Protein AF-A0A2W4KPB0-F1 (afdb_monomer)

Solvent-accessible surface area (backbone atoms only — not comparable to full-atom values): 7713 Å² total; per-residue (Å²): 136,90,84,78,89,89,84,86,81,79,84,75,76,63,73,77,70,69,90,70,74,63,51,21,48,73,52,54,71,70,47,52,73,67,58,47,31,55,50,48,46,53,48,45,46,49,66,44,69,59,73,60,97,82,55,51,75,68,52,52,14,45,28,49,4,43,55,54,31,38,64,74,70,64,62,46,49,68,58,49,50,46,39,35,54,52,45,46,66,78,33,66,90,55,34,73,45,31,55,68,60,45,35,51,56,38,48,52,61,74,23,39,70,38,23,32,48,39,20,50,80,69,76,41,80,64,83,76,81,92,116

Nearest PDB structures (foldseek):
  6ded-assembly1_A  TM=3.350E-01  e=7.816E+00  Homo sapiens

Radius of gyration: 20.99 Å; Cα contacts (8 Å, |Δi|>4): 114; chains: 1; bounding box: 83×26×36 Å

Structure (mmCIF, N/CA/C/O backbone):
data_AF-A0A2W4KPB0-F1
#
_entry.id   AF-A0A2W4KPB0-F1
#
loop_
_atom_site.group_PDB
_atom_site.id
_atom_site.type_symbol
_atom_site.label_atom_id
_atom_site.label_alt_id
_atom_site.label_comp_id
_atom_site.label_asym_id
_atom_site.label_entity_id
_atom_site.label_seq_id
_atom_site.pdbx_PDB_ins_code
_atom_site.Cartn_x
_atom_site.Cartn_y
_atom_site.Cartn_z
_atom_site.occupancy
_atom_site.B_iso_or_equiv
_atom_site.auth_seq_id
_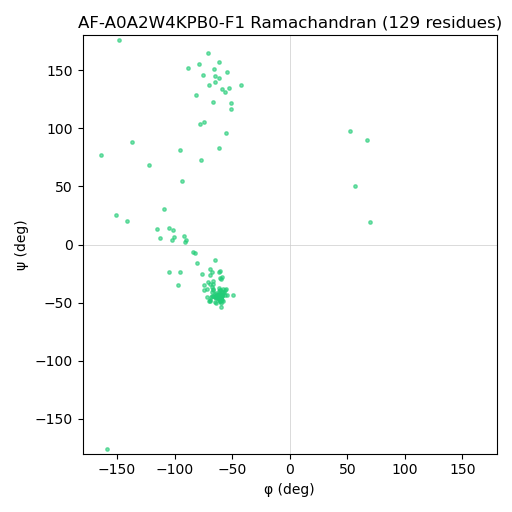atom_site.auth_comp_id
_atom_site.auth_asym_id
_atom_site.auth_atom_id
_atom_site.pdbx_PDB_model_num
ATOM 1 N N . MET A 1 1 ? 66.722 -10.988 -2.592 1.00 42.25 1 MET A N 1
ATOM 2 C CA . MET A 1 1 ? 65.882 -10.094 -3.423 1.00 42.25 1 MET A CA 1
ATOM 3 C C . MET A 1 1 ? 64.588 -10.853 -3.696 1.00 42.25 1 MET A C 1
ATOM 5 O O . MET A 1 1 ? 64.607 -11.774 -4.489 1.00 42.25 1 MET A O 1
ATOM 9 N N . ARG A 1 2 ? 63.600 -10.824 -2.794 1.00 58.09 2 ARG A N 1
ATOM 10 C CA . ARG A 1 2 ? 62.553 -9.794 -2.639 1.00 58.09 2 ARG A CA 1
ATOM 11 C C . ARG A 1 2 ? 61.842 -9.537 -3.970 1.00 58.09 2 ARG A C 1
ATOM 13 O O . ARG A 1 2 ? 62.389 -8.802 -4.772 1.00 58.09 2 ARG A O 1
ATOM 20 N N . ASN A 1 3 ? 60.685 -10.178 -4.160 1.00 49.81 3 ASN A N 1
ATOM 21 C CA . ASN A 1 3 ? 59.528 -9.691 -4.924 1.00 49.81 3 ASN A CA 1
ATOM 22 C C . ASN A 1 3 ? 58.308 -10.549 -4.553 1.00 49.81 3 ASN A C 1
ATOM 24 O O . ASN A 1 3 ? 57.918 -11.488 -5.238 1.00 49.81 3 ASN A O 1
ATOM 28 N N . PHE A 1 4 ? 57.772 -10.235 -3.378 1.00 54.41 4 PHE A N 1
ATOM 29 C CA . PHE A 1 4 ? 56.428 -10.594 -2.950 1.00 54.41 4 PHE A CA 1
ATOM 30 C C . PHE A 1 4 ? 55.414 -9.633 -3.596 1.00 54.41 4 PHE A C 1
ATOM 32 O O . PHE A 1 4 ? 55.740 -8.468 -3.807 1.00 54.41 4 PHE A O 1
ATOM 39 N N . LEU A 1 5 ? 54.169 -10.104 -3.742 1.00 58.31 5 LEU A N 1
ATOM 40 C CA . LEU A 1 5 ? 52.935 -9.301 -3.658 1.00 58.31 5 LEU A CA 1
ATOM 41 C C . LEU A 1 5 ? 52.702 -8.252 -4.764 1.00 58.31 5 LEU A C 1
ATOM 43 O O . LEU A 1 5 ? 53.007 -7.080 -4.580 1.00 58.31 5 LEU A O 1
ATOM 47 N N . ALA A 1 6 ? 52.043 -8.632 -5.867 1.00 56.56 6 ALA A N 1
ATOM 48 C CA . ALA A 1 6 ? 51.522 -7.637 -6.819 1.00 56.56 6 ALA A CA 1
ATOM 49 C C . ALA A 1 6 ? 50.265 -8.047 -7.622 1.00 56.56 6 ALA A C 1
ATOM 51 O O . ALA A 1 6 ? 50.068 -7.530 -8.715 1.00 56.56 6 ALA A O 1
ATOM 52 N N . CYS A 1 7 ? 49.402 -8.959 -7.146 1.00 52.16 7 CYS A N 1
ATOM 53 C CA . CYS A 1 7 ? 48.228 -9.388 -7.943 1.00 52.16 7 CYS A CA 1
ATOM 54 C C . CYS A 1 7 ? 46.916 -9.625 -7.168 1.00 52.16 7 CYS A C 1
ATOM 56 O O . CYS A 1 7 ? 46.026 -10.289 -7.682 1.00 52.16 7 CYS A O 1
ATOM 58 N N . ALA A 1 8 ? 46.749 -9.076 -5.960 1.00 56.94 8 ALA A N 1
ATOM 59 C CA . ALA A 1 8 ? 45.540 -9.314 -5.150 1.00 56.94 8 ALA A CA 1
ATOM 60 C C . ALA A 1 8 ? 44.659 -8.069 -4.897 1.00 56.94 8 ALA A C 1
ATOM 62 O O . ALA A 1 8 ? 43.787 -8.115 -4.038 1.00 56.94 8 ALA A O 1
ATOM 63 N N . LEU A 1 9 ? 44.864 -6.955 -5.613 1.00 57.66 9 LEU A N 1
ATOM 64 C CA . LEU A 1 9 ? 44.214 -5.664 -5.304 1.00 57.66 9 LEU A CA 1
ATOM 65 C C . LEU A 1 9 ? 43.185 -5.161 -6.335 1.00 57.66 9 LEU A C 1
ATOM 67 O O . LEU A 1 9 ? 42.657 -4.069 -6.162 1.00 57.66 9 LEU A O 1
ATOM 71 N N . LEU A 1 10 ? 42.846 -5.937 -7.371 1.00 55.94 10 LEU A N 1
ATOM 72 C CA . LEU A 1 10 ? 41.911 -5.501 -8.429 1.00 55.94 10 LEU A CA 1
ATOM 73 C C . LEU A 1 10 ? 40.483 -6.073 -8.324 1.00 55.94 10 LEU A C 1
ATOM 75 O O . LEU A 1 10 ? 39.653 -5.785 -9.175 1.00 55.94 10 LEU A O 1
ATOM 79 N N . MET A 1 11 ? 40.160 -6.841 -7.279 1.00 56.59 11 MET A N 1
ATOM 80 C CA . MET A 1 11 ? 38.825 -7.452 -7.114 1.00 56.59 11 MET A CA 1
ATOM 81 C C . MET A 1 11 ? 37.823 -6.592 -6.314 1.00 56.59 11 MET A C 1
ATOM 83 O O . MET A 1 11 ? 36.703 -7.033 -6.083 1.00 56.59 11 MET A O 1
ATOM 87 N N . LEU A 1 12 ? 38.192 -5.383 -5.870 1.00 56.03 12 LEU A N 1
ATOM 88 C CA . LEU A 1 12 ? 37.350 -4.540 -4.997 1.00 56.03 12 LEU A CA 1
ATOM 89 C C . LEU A 1 12 ? 36.674 -3.358 -5.707 1.00 56.03 12 LEU A C 1
ATOM 91 O O . LEU A 1 12 ? 36.146 -2.467 -5.050 1.00 56.03 12 LEU A O 1
ATOM 95 N N . SER A 1 13 ? 36.645 -3.346 -7.039 1.00 52.97 13 SER A N 1
ATOM 96 C CA . SER A 1 13 ? 35.828 -2.402 -7.803 1.00 52.97 13 SER A CA 1
ATOM 97 C C . SER A 1 13 ? 34.472 -3.017 -8.149 1.00 52.97 13 SER A C 1
ATOM 99 O O . SER A 1 13 ? 34.087 -3.061 -9.319 1.00 52.97 13 SER A O 1
ATOM 101 N N . THR A 1 14 ? 33.719 -3.502 -7.160 1.00 59.50 14 THR A N 1
ATOM 102 C CA . THR A 1 14 ? 32.272 -3.416 -7.353 1.00 59.50 14 THR A CA 1
ATOM 103 C C . THR A 1 14 ? 31.978 -1.922 -7.320 1.00 59.50 14 THR A C 1
ATOM 105 O O . THR A 1 14 ? 32.390 -1.258 -6.362 1.00 59.50 14 THR A O 1
ATOM 108 N N . PRO A 1 15 ? 31.365 -1.328 -8.362 1.00 55.50 15 PRO A N 1
ATOM 109 C CA . PRO A 1 15 ? 30.814 0.000 -8.182 1.00 55.50 15 PRO A CA 1
ATOM 110 C C . PRO A 1 15 ? 29.953 -0.112 -6.931 1.00 55.50 15 PRO A C 1
ATOM 112 O O . PRO A 1 15 ? 29.100 -1.000 -6.853 1.00 55.50 15 PRO A O 1
ATOM 115 N N . ALA A 1 16 ? 30.256 0.698 -5.916 1.00 49.22 16 ALA A N 1
ATOM 116 C CA . ALA A 1 16 ? 29.323 0.937 -4.839 1.00 49.22 16 ALA A CA 1
ATOM 117 C C . ALA A 1 16 ? 28.074 1.422 -5.561 1.00 49.22 16 ALA A C 1
ATOM 119 O O . ALA A 1 16 ? 28.034 2.566 -6.018 1.00 49.22 16 ALA A O 1
ATOM 120 N N . GLY A 1 17 ? 27.146 0.494 -5.818 1.00 50.75 17 GLY A N 1
ATOM 121 C CA . GLY A 1 17 ? 25.881 0.802 -6.438 1.00 50.75 17 GLY A CA 1
ATOM 122 C C . GLY A 1 17 ? 25.359 1.938 -5.599 1.00 50.75 17 GLY A C 1
ATOM 123 O O . GLY A 1 17 ? 25.240 1.786 -4.379 1.00 50.75 17 GLY A O 1
ATOM 124 N N . ALA A 1 18 ? 25.194 3.104 -6.224 1.00 48.78 18 ALA A N 1
ATOM 125 C CA . ALA A 1 18 ? 24.515 4.209 -5.587 1.00 48.78 18 ALA A CA 1
ATOM 126 C C . ALA A 1 18 ? 23.302 3.603 -4.878 1.00 48.78 18 ALA A C 1
ATOM 128 O O . ALA A 1 18 ? 22.687 2.677 -5.410 1.00 48.78 18 ALA A O 1
ATOM 129 N N . TYR A 1 19 ? 23.016 4.030 -3.655 1.00 52.09 19 TYR A N 1
ATOM 130 C CA . TYR A 1 19 ? 21.773 3.663 -2.995 1.00 52.09 19 TYR A CA 1
ATOM 131 C C . TYR A 1 19 ? 20.642 4.234 -3.865 1.00 52.09 19 TYR A C 1
ATOM 133 O O . TYR A 1 19 ? 20.216 5.368 -3.671 1.00 52.09 19 TYR A O 1
ATOM 141 N N . VAL A 1 20 ? 20.266 3.505 -4.920 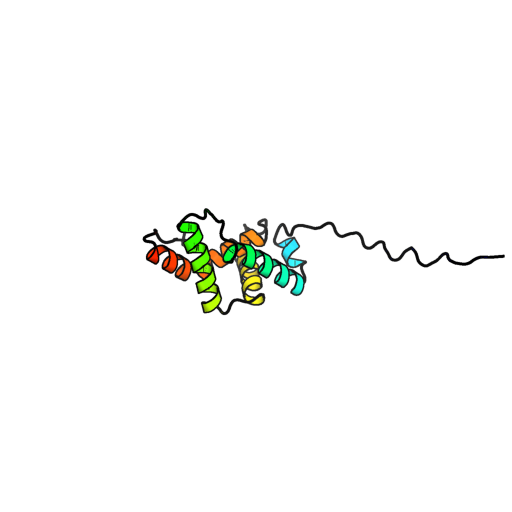1.00 59.84 20 VAL A N 1
ATOM 142 C CA . VAL A 1 20 ? 19.277 3.921 -5.902 1.00 59.84 20 VAL A CA 1
ATOM 143 C C . VAL A 1 20 ? 17.962 3.766 -5.172 1.00 59.84 20 VAL A C 1
ATOM 145 O O . VAL A 1 20 ? 17.518 2.653 -4.880 1.00 59.84 20 VAL A O 1
ATOM 148 N N . PHE A 1 21 ? 17.389 4.899 -4.780 1.00 75.00 21 PHE A N 1
ATOM 149 C CA . PHE A 1 21 ? 16.006 4.934 -4.347 1.00 75.00 21 PHE A CA 1
ATOM 150 C C . PHE A 1 21 ? 15.166 4.292 -5.453 1.00 75.00 21 PHE A C 1
ATOM 152 O O . PHE A 1 21 ? 15.391 4.545 -6.629 1.00 75.00 21 PHE A O 1
ATOM 159 N N . ILE A 1 22 ? 14.237 3.410 -5.090 1.00 89.81 22 ILE A N 1
ATOM 160 C CA . ILE A 1 22 ? 13.340 2.807 -6.077 1.00 89.81 22 ILE A CA 1
ATOM 161 C C . ILE A 1 22 ? 12.279 3.860 -6.396 1.00 89.81 22 ILE A C 1
ATOM 163 O O . ILE A 1 22 ? 11.413 4.129 -5.558 1.00 89.81 22 ILE A O 1
ATOM 167 N N . GLU A 1 23 ? 12.385 4.509 -7.553 1.00 91.38 23 GLU A N 1
ATOM 168 C CA . GLU A 1 23 ? 11.622 5.724 -7.862 1.00 91.38 23 GLU A CA 1
ATOM 169 C C . GLU A 1 23 ? 10.345 5.438 -8.643 1.00 91.38 23 GLU A C 1
ATOM 171 O O . GLU A 1 23 ? 9.417 6.243 -8.608 1.00 91.38 23 GLU A O 1
ATOM 176 N N . ASN A 1 24 ? 10.280 4.311 -9.353 1.00 94.56 24 ASN A N 1
ATOM 177 C CA . ASN A 1 24 ? 9.182 4.031 -10.276 1.00 94.56 24 ASN A CA 1
ATOM 178 C C . ASN A 1 24 ? 9.016 2.529 -10.589 1.00 94.56 24 ASN A C 1
ATOM 180 O O . ASN A 1 24 ? 9.701 1.660 -10.040 1.00 94.56 24 ASN A O 1
ATOM 184 N N . TYR A 1 25 ? 8.087 2.219 -11.500 1.00 96.25 25 TYR A N 1
ATOM 185 C CA . TYR A 1 25 ? 7.822 0.858 -11.971 1.00 96.25 25 TYR A CA 1
ATOM 186 C C . TYR A 1 25 ? 9.026 0.186 -12.647 1.00 96.25 25 TYR A C 1
ATOM 188 O O . TYR A 1 25 ? 9.234 -1.011 -12.458 1.00 96.25 25 TYR A O 1
ATOM 196 N N . ALA A 1 26 ? 9.812 0.917 -13.442 1.00 96.12 26 ALA A N 1
ATOM 197 C CA . ALA A 1 26 ? 10.956 0.346 -14.151 1.00 96.12 26 ALA A CA 1
ATOM 198 C C . ALA A 1 26 ? 12.052 -0.101 -13.173 1.00 96.12 26 ALA A C 1
ATOM 200 O O . ALA A 1 26 ? 12.620 -1.179 -13.356 1.00 96.12 26 ALA A O 1
A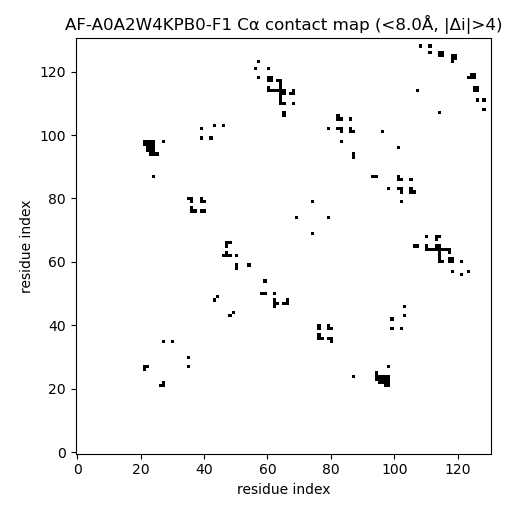TOM 201 N N . ASP A 1 27 ? 12.293 0.668 -12.110 1.00 94.62 27 ASP A N 1
ATOM 202 C CA . ASP A 1 27 ? 13.213 0.275 -11.037 1.00 94.62 27 ASP A CA 1
ATOM 203 C C . ASP A 1 27 ? 12.663 -0.930 -10.271 1.00 94.62 27 ASP A C 1
ATOM 205 O O . ASP A 1 27 ? 13.368 -1.910 -10.033 1.00 94.62 27 ASP A O 1
ATOM 209 N N . TRP A 1 28 ? 11.365 -0.903 -9.952 1.00 96.00 28 TRP A N 1
ATOM 210 C CA . TRP A 1 28 ? 10.684 -2.006 -9.278 1.00 96.00 28 TRP A CA 1
ATOM 211 C C . TRP A 1 28 ? 10.792 -3.326 -10.053 1.00 96.00 28 TRP A C 1
ATOM 213 O O . TRP A 1 28 ? 11.028 -4.372 -9.451 1.00 96.00 28 TRP A O 1
ATOM 223 N N . GLN A 1 29 ? 10.661 -3.311 -11.382 1.00 96.31 29 GLN A N 1
ATOM 224 C CA . GLN A 1 29 ? 10.783 -4.521 -12.207 1.00 96.31 29 GLN A CA 1
ATOM 225 C C . GLN A 1 29 ? 12.203 -5.103 -12.236 1.00 96.31 29 GLN A C 1
ATOM 227 O O . GLN A 1 29 ? 12.354 -6.302 -12.458 1.00 96.31 29 GLN A O 1
ATOM 232 N N . GLN A 1 30 ? 13.233 -4.294 -11.981 1.00 95.06 30 GLN A N 1
ATOM 233 C CA . GLN A 1 30 ? 14.624 -4.757 -11.928 1.00 95.06 30 GLN A CA 1
ATOM 234 C C . GLN A 1 30 ? 14.981 -5.417 -10.590 1.00 95.06 30 GLN A C 1
ATOM 236 O O . GLN A 1 30 ? 15.987 -6.122 -10.494 1.00 95.06 30 GLN A O 1
ATOM 241 N N . MET A 1 31 ? 14.168 -5.213 -9.551 1.00 93.44 31 MET A N 1
ATOM 242 C CA . MET A 1 31 ? 14.405 -5.807 -8.240 1.00 93.44 31 MET A CA 1
ATOM 243 C C . MET A 1 31 ? 14.177 -7.320 -8.268 1.00 93.44 31 MET A C 1
ATOM 245 O O . MET A 1 31 ? 13.161 -7.810 -8.770 1.00 93.44 31 MET A O 1
ATOM 249 N N . SER A 1 32 ? 15.079 -8.065 -7.624 1.00 95.56 32 SER A N 1
ATOM 250 C CA . SER A 1 32 ? 14.825 -9.474 -7.325 1.00 95.56 32 SER A CA 1
ATOM 251 C C . SER A 1 32 ? 13.605 -9.612 -6.407 1.00 95.56 32 SER A C 1
ATOM 253 O O . SER A 1 32 ? 13.263 -8.696 -5.652 1.00 95.56 32 SER A O 1
ATOM 255 N N . ARG A 1 33 ? 12.951 -10.780 -6.414 1.00 96.56 33 ARG A N 1
ATOM 256 C CA . ARG A 1 33 ? 11.820 -11.040 -5.505 1.00 96.56 33 ARG A CA 1
ATOM 257 C C . ARG A 1 33 ? 12.198 -10.820 -4.035 1.00 96.56 33 ARG A C 1
ATOM 259 O O . ARG A 1 33 ? 11.394 -10.293 -3.275 1.00 96.56 33 ARG A O 1
ATOM 266 N N . GLU A 1 34 ? 13.408 -11.205 -3.641 1.00 96.31 34 GLU A N 1
ATOM 267 C CA . GLU A 1 34 ? 13.913 -11.013 -2.279 1.00 96.31 34 GLU A CA 1
ATOM 268 C C . GLU A 1 34 ? 14.063 -9.525 -1.927 1.00 96.31 34 GLU A C 1
ATOM 270 O O . GLU A 1 34 ? 13.577 -9.088 -0.885 1.00 96.31 34 GLU A O 1
ATOM 275 N N . MET A 1 35 ? 14.636 -8.717 -2.826 1.00 95.06 35 MET A N 1
ATOM 276 C CA . MET A 1 35 ? 14.725 -7.265 -2.638 1.00 95.06 35 MET A CA 1
ATOM 277 C C . MET A 1 35 ? 13.338 -6.630 -2.521 1.00 95.06 35 MET A C 1
ATOM 279 O O . MET A 1 35 ? 13.117 -5.792 -1.647 1.00 95.06 35 MET A O 1
ATOM 283 N N . LYS A 1 36 ? 12.388 -7.049 -3.370 1.00 97.44 36 LYS A N 1
ATOM 284 C CA . LYS A 1 36 ? 10.995 -6.591 -3.289 1.00 97.44 36 LYS A CA 1
ATOM 285 C C . LYS A 1 36 ? 10.385 -6.936 -1.933 1.00 97.44 36 LYS A C 1
ATOM 287 O O . LYS A 1 36 ? 9.759 -6.073 -1.329 1.00 97.44 36 LYS A O 1
ATOM 292 N N . ALA A 1 37 ? 10.602 -8.157 -1.440 1.00 97.75 37 ALA A N 1
ATOM 293 C CA . ALA A 1 37 ? 10.087 -8.615 -0.153 1.00 97.75 37 ALA A CA 1
ATOM 294 C C . ALA A 1 37 ? 10.602 -7.756 1.010 1.00 97.75 37 ALA A C 1
ATOM 296 O O . ALA A 1 37 ? 9.797 -7.254 1.795 1.00 97.75 37 ALA A O 1
ATOM 297 N N . PHE A 1 38 ? 11.916 -7.524 1.090 1.00 95.62 38 PHE A N 1
ATOM 298 C CA . PHE A 1 38 ? 12.490 -6.657 2.123 1.00 95.62 38 PHE A CA 1
ATOM 299 C C . PHE A 1 38 ? 11.968 -5.222 2.029 1.00 95.62 38 PHE A C 1
ATOM 301 O O . PHE A 1 38 ? 11.600 -4.631 3.045 1.00 95.62 38 PHE A O 1
ATOM 308 N N . TYR A 1 39 ? 11.880 -4.682 0.813 1.00 95.12 39 TYR A N 1
ATOM 309 C CA . TYR A 1 39 ? 11.375 -3.334 0.580 1.00 95.12 39 TYR A CA 1
ATOM 310 C C . TYR A 1 39 ? 9.934 -3.173 1.074 1.00 95.12 39 TYR A C 1
ATOM 312 O O . TYR A 1 39 ? 9.652 -2.281 1.873 1.00 95.12 39 TYR A O 1
ATOM 320 N N . VAL A 1 40 ? 9.014 -4.040 0.637 1.00 96.69 40 VAL A N 1
ATOM 321 C CA . VAL A 1 40 ? 7.591 -3.883 0.975 1.00 96.69 40 VAL A CA 1
ATOM 322 C C . VAL A 1 40 ? 7.305 -4.149 2.443 1.00 96.69 40 VAL A C 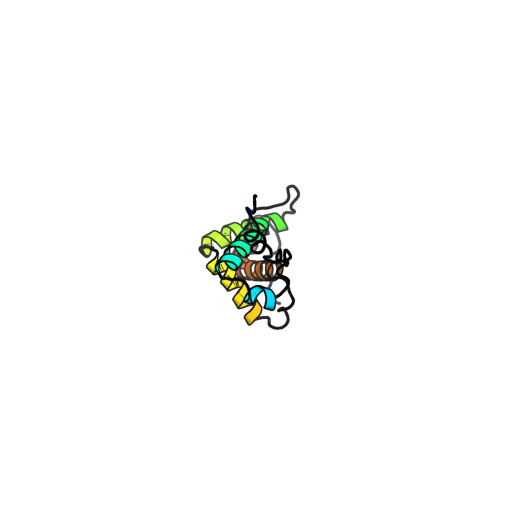1
ATOM 324 O O . VAL A 1 40 ? 6.450 -3.476 3.009 1.00 96.69 40 VAL A O 1
ATOM 327 N N . VAL A 1 41 ? 8.033 -5.074 3.079 1.00 95.38 41 VAL A N 1
ATOM 328 C CA . VAL A 1 41 ? 7.921 -5.298 4.525 1.00 95.38 41 VAL A CA 1
ATOM 329 C C . VAL A 1 41 ? 8.394 -4.064 5.290 1.00 95.38 41 VAL A C 1
ATOM 331 O O . VAL A 1 41 ? 7.704 -3.640 6.209 1.00 95.38 41 VAL A O 1
ATOM 334 N N . GLY A 1 42 ? 9.500 -3.433 4.880 1.00 93.81 42 GLY A N 1
ATOM 335 C CA . GLY A 1 42 ? 9.981 -2.199 5.509 1.00 93.81 42 GLY A CA 1
ATOM 336 C C . GLY A 1 42 ? 9.013 -1.022 5.347 1.00 93.81 42 GLY A C 1
ATOM 337 O O . GLY A 1 42 ? 8.753 -0.289 6.301 1.00 93.81 42 GLY A O 1
ATOM 338 N N . VAL A 1 43 ? 8.429 -0.854 4.155 1.00 93.25 43 VAL A N 1
ATOM 339 C CA . VAL A 1 43 ? 7.401 0.174 3.922 1.00 93.25 43 VAL A CA 1
ATOM 340 C C . VAL A 1 43 ? 6.148 -0.110 4.748 1.00 93.25 43 VAL A C 1
ATOM 342 O O . VAL A 1 43 ? 5.613 0.808 5.371 1.00 93.25 43 VAL A O 1
ATOM 345 N N . TRP A 1 44 ? 5.689 -1.364 4.775 1.00 93.75 44 TRP A N 1
ATOM 346 C CA . TRP A 1 44 ? 4.523 -1.766 5.555 1.00 93.75 44 TRP A CA 1
ATOM 347 C C . TRP A 1 44 ? 4.737 -1.551 7.052 1.00 93.75 44 TRP A C 1
ATOM 349 O O . TRP A 1 44 ? 3.869 -0.984 7.703 1.00 93.75 44 TRP A O 1
ATOM 359 N N . ASP A 1 45 ? 5.888 -1.944 7.597 1.00 90.94 45 ASP A N 1
ATOM 360 C CA . ASP A 1 45 ? 6.193 -1.775 9.018 1.00 90.94 45 ASP A CA 1
ATOM 361 C C . ASP A 1 45 ? 6.159 -0.295 9.417 1.00 90.94 45 ASP A C 1
ATOM 363 O O . ASP A 1 45 ? 5.474 0.094 10.365 1.00 90.94 45 A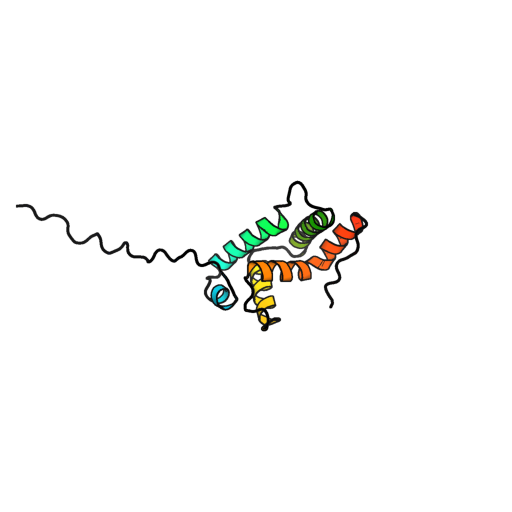SP A O 1
ATOM 367 N N . ARG A 1 46 ? 6.771 0.570 8.599 1.00 87.44 46 ARG A N 1
ATOM 368 C CA . ARG A 1 46 ? 6.672 2.020 8.787 1.00 87.44 46 ARG A CA 1
ATOM 369 C C . ARG A 1 46 ? 5.224 2.517 8.707 1.00 87.44 46 ARG A C 1
ATOM 371 O O . ARG A 1 46 ? 4.817 3.307 9.548 1.00 87.44 46 ARG A O 1
ATOM 378 N N . GLY A 1 47 ? 4.458 2.093 7.705 1.00 82.56 47 GLY A N 1
ATOM 379 C CA . GLY A 1 47 ? 3.103 2.601 7.463 1.00 82.56 47 GLY A CA 1
ATOM 380 C C . GLY A 1 47 ? 2.042 2.083 8.438 1.00 82.56 47 GLY A C 1
ATOM 381 O O . GLY A 1 47 ? 1.122 2.813 8.784 1.00 82.56 47 GLY A O 1
ATOM 382 N N . ALA A 1 48 ? 2.152 0.835 8.890 1.00 83.62 48 ALA A N 1
ATOM 383 C CA . ALA A 1 48 ? 1.154 0.185 9.736 1.00 83.62 48 ALA A CA 1
ATOM 384 C C . ALA A 1 48 ? 1.508 0.243 11.227 1.00 83.62 48 ALA A C 1
ATOM 386 O O . ALA A 1 48 ? 0.613 0.381 12.068 1.00 83.62 48 ALA A O 1
ATOM 387 N N . ASN A 1 49 ? 2.796 0.175 11.578 1.00 78.19 49 ASN A N 1
ATOM 388 C CA . ASN A 1 49 ? 3.220 0.038 12.972 1.00 78.19 49 ASN A CA 1
ATOM 389 C C . ASN A 1 49 ? 3.780 1.326 13.577 1.00 78.19 49 ASN A C 1
ATOM 391 O O . ASN A 1 49 ? 3.697 1.489 14.795 1.00 78.19 49 ASN A O 1
ATOM 395 N N . LEU A 1 50 ? 4.274 2.264 12.766 1.00 79.75 50 LEU A N 1
ATOM 396 C CA . LEU A 1 50 ? 4.860 3.507 13.264 1.00 79.75 50 LEU A CA 1
ATOM 397 C C . LEU A 1 50 ? 3.835 4.652 13.268 1.00 79.75 50 LEU A C 1
ATOM 399 O O . LEU A 1 50 ? 3.800 5.473 12.356 1.00 79.75 50 LEU A O 1
ATOM 403 N N . SER A 1 51 ? 2.989 4.701 14.301 1.00 75.31 51 SER A N 1
ATOM 404 C CA . SER A 1 51 ? 2.094 5.845 14.534 1.00 75.31 51 SER A CA 1
ATOM 405 C C . SER A 1 51 ? 2.866 6.974 15.227 1.00 75.31 51 SER A C 1
ATOM 407 O O . SER A 1 51 ? 3.497 6.710 16.255 1.00 75.31 51 SER A O 1
ATOM 409 N N . PRO A 1 52 ? 2.828 8.223 14.726 1.00 77.44 52 PRO A N 1
ATOM 410 C CA . PRO A 1 52 ? 3.347 9.375 15.459 1.00 77.44 52 PRO A CA 1
ATOM 411 C C . PRO A 1 52 ? 2.709 9.489 16.851 1.00 77.44 52 PRO A C 1
ATOM 413 O O . PRO A 1 52 ? 1.543 9.138 17.028 1.00 77.44 52 PRO A O 1
ATOM 41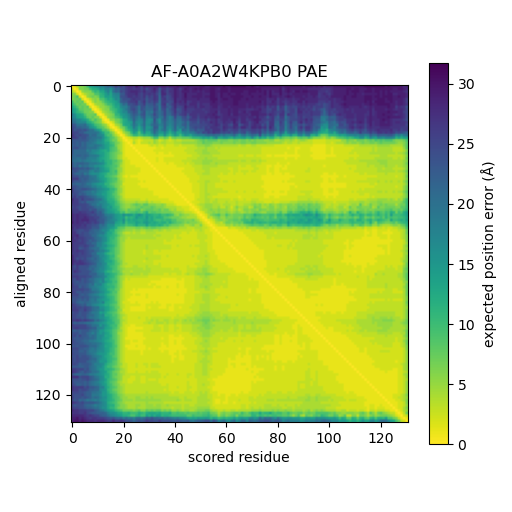6 N N . VAL A 1 53 ? 3.465 10.008 17.825 1.00 76.88 53 VAL A N 1
ATOM 417 C CA . VAL A 1 53 ? 2.989 10.218 19.211 1.00 76.88 53 VAL A CA 1
ATOM 418 C C . VAL A 1 53 ? 1.789 11.174 19.261 1.00 76.88 53 VAL A C 1
ATOM 420 O O . VAL A 1 53 ? 0.912 11.001 20.097 1.00 76.88 53 VAL A O 1
ATOM 423 N N . ASP A 1 54 ? 1.707 12.102 18.304 1.00 85.31 54 ASP A N 1
ATOM 424 C CA . ASP A 1 54 ? 0.629 13.089 18.176 1.00 85.31 54 ASP A CA 1
ATOM 425 C C . ASP A 1 54 ? -0.279 12.804 16.964 1.00 85.31 54 ASP A C 1
ATOM 427 O O . ASP A 1 54 ? -0.784 13.722 16.312 1.00 85.31 54 ASP A O 1
ATOM 431 N N . ALA A 1 55 ? -0.438 11.527 16.597 1.00 85.69 55 ALA A N 1
ATOM 432 C CA . ALA A 1 55 ? -1.308 11.130 15.495 1.00 85.69 55 ALA A CA 1
ATOM 433 C C . ALA A 1 55 ? -2.756 11.580 15.751 1.00 85.69 55 ALA A C 1
ATOM 435 O O . ALA A 1 55 ? -3.308 11.398 16.835 1.00 85.69 55 ALA A O 1
ATOM 436 N N . GLY A 1 56 ? -3.396 12.163 14.736 1.00 93.06 56 GLY A N 1
ATOM 437 C CA . GLY A 1 56 ? -4.810 12.513 14.829 1.00 93.06 56 GLY A CA 1
ATOM 438 C C . GLY A 1 56 ? -5.702 11.263 14.818 1.00 93.06 56 GLY A C 1
ATOM 439 O O . GLY A 1 56 ? -5.285 10.198 14.357 1.00 93.06 56 GLY A O 1
ATOM 440 N N . PRO A 1 57 ? -6.987 11.377 15.201 1.00 93.94 57 PRO A N 1
ATOM 441 C CA . PRO A 1 57 ? -7.893 10.225 15.283 1.00 93.94 57 PRO A CA 1
ATOM 442 C C . PRO A 1 57 ? -8.113 9.524 13.929 1.00 93.94 57 PRO A C 1
ATOM 444 O O . PRO A 1 57 ? -8.460 8.343 13.881 1.00 93.94 57 PRO A O 1
ATOM 447 N N . TYR A 1 58 ? -7.914 10.235 12.812 1.00 93.38 58 TYR A N 1
ATOM 448 C CA . TYR A 1 58 ? -7.959 9.648 11.471 1.00 93.38 58 TYR A CA 1
ATOM 449 C C . TYR A 1 58 ? -6.755 8.754 11.172 1.00 93.38 58 TYR A C 1
ATOM 451 O O . TYR A 1 58 ? -6.940 7.708 10.548 1.00 93.38 58 TYR A O 1
ATOM 459 N N . ASP A 1 59 ? -5.564 9.144 11.624 1.00 92.62 59 ASP A N 1
ATOM 460 C CA . ASP A 1 59 ? -4.341 8.366 11.443 1.00 92.62 59 ASP A CA 1
ATOM 461 C C . ASP A 1 59 ? -4.387 7.134 12.347 1.00 92.62 59 ASP A C 1
ATOM 463 O O . ASP A 1 59 ? -4.205 6.018 11.873 1.00 92.62 59 ASP A O 1
ATOM 467 N N . GLU A 1 60 ? -4.781 7.283 13.612 1.00 93.12 60 GLU A N 1
ATOM 468 C CA . GLU A 1 60 ? -4.991 6.137 14.505 1.00 93.12 60 GLU A CA 1
ATOM 469 C C . GLU A 1 60 ? -5.959 5.102 13.909 1.00 93.12 60 GLU A C 1
ATOM 471 O O . GLU A 1 60 ? -5.694 3.898 13.943 1.00 93.12 60 GLU A O 1
ATOM 476 N N . ALA A 1 61 ? -7.067 5.564 13.319 1.00 94.81 61 ALA A N 1
ATOM 477 C CA . ALA A 1 61 ? -8.030 4.689 12.660 1.00 94.81 61 ALA A CA 1
ATOM 478 C C . ALA A 1 61 ? -7.453 4.011 11.406 1.00 94.81 61 ALA A C 1
ATOM 480 O O . ALA A 1 61 ? -7.802 2.867 11.112 1.00 94.81 61 ALA A O 1
ATOM 481 N N . LEU A 1 62 ? -6.576 4.694 10.664 1.00 93.75 62 LEU A N 1
ATOM 482 C CA . LEU A 1 62 ? -5.858 4.111 9.532 1.00 93.75 62 LEU A CA 1
ATOM 483 C C . LEU A 1 62 ? -4.917 2.993 10.002 1.00 93.75 6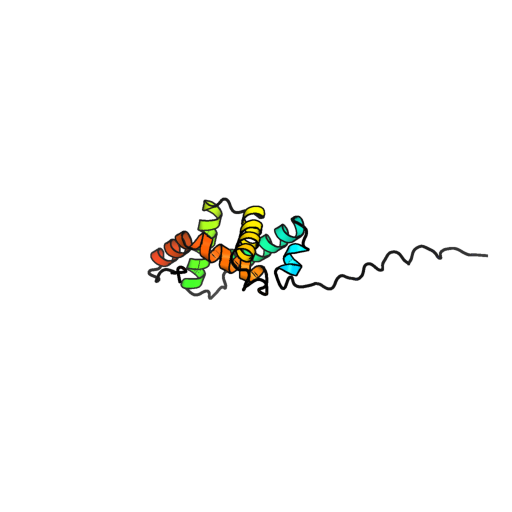2 LEU A C 1
ATOM 485 O O . LEU A 1 62 ? -4.981 1.883 9.477 1.00 93.75 62 LEU A O 1
ATOM 489 N N . HIS A 1 63 ? -4.100 3.262 11.022 1.00 93.69 63 HIS A N 1
ATOM 490 C CA . HIS A 1 63 ? -3.158 2.299 11.594 1.00 93.69 63 HIS A CA 1
ATOM 491 C C . HIS A 1 63 ? -3.873 1.072 12.179 1.00 93.69 63 HIS A C 1
ATOM 493 O O . HIS A 1 63 ? -3.467 -0.065 11.928 1.00 93.69 63 HIS A O 1
ATOM 499 N N . GLU A 1 64 ? -4.964 1.266 12.925 1.00 94.12 64 GLU A N 1
ATOM 500 C CA . GLU A 1 64 ? -5.778 0.152 13.425 1.00 94.12 64 GLU A CA 1
ATOM 501 C C . GLU A 1 64 ? -6.423 -0.635 12.278 1.00 94.12 64 GLU A C 1
ATOM 503 O O . GLU A 1 64 ? -6.355 -1.866 12.259 1.00 94.12 64 GLU A O 1
ATOM 508 N N . GLY A 1 65 ? -6.971 0.063 11.281 1.00 95.44 65 GLY A N 1
ATOM 509 C CA . GLY A 1 65 ? -7.527 -0.553 10.080 1.00 95.44 65 GLY A CA 1
ATOM 510 C C . GLY A 1 65 ? -6.515 -1.431 9.343 1.00 95.44 65 GLY A C 1
ATOM 511 O O . GLY A 1 65 ? -6.840 -2.559 8.974 1.00 95.44 65 GLY A O 1
ATOM 512 N N . PHE A 1 66 ? -5.275 -0.963 9.186 1.00 95.81 66 PHE A N 1
ATOM 513 C CA . PHE A 1 66 ? -4.185 -1.748 8.604 1.00 95.81 66 PHE A CA 1
ATOM 514 C C . PHE A 1 66 ? -3.831 -2.982 9.429 1.00 95.81 66 PHE A C 1
ATOM 516 O O . PHE A 1 66 ? -3.691 -4.063 8.857 1.00 95.81 66 PHE A O 1
ATOM 523 N N . LYS A 1 67 ? -3.742 -2.869 10.759 1.00 94.38 67 LYS A N 1
ATOM 524 C CA . LYS A 1 67 ? -3.471 -4.021 11.635 1.00 94.38 67 LYS A CA 1
ATOM 525 C C . LYS A 1 67 ? -4.564 -5.083 11.526 1.00 94.38 67 LYS A C 1
ATOM 527 O O . LYS A 1 67 ? -4.263 -6.262 11.358 1.00 94.38 67 LYS A O 1
ATOM 532 N N . MET A 1 68 ? -5.829 -4.670 11.561 1.00 95.31 68 MET A N 1
ATOM 533 C CA . MET A 1 68 ? -6.968 -5.575 11.391 1.00 95.31 68 MET A CA 1
ATOM 534 C C . MET A 1 68 ? -6.974 -6.234 10.010 1.00 95.31 68 MET A C 1
ATOM 536 O O . MET A 1 68 ? -7.146 -7.445 9.897 1.00 95.31 68 MET A O 1
ATOM 540 N N . CYS A 1 69 ? -6.769 -5.442 8.959 1.00 96.25 69 CYS A N 1
ATOM 541 C CA . CYS A 1 69 ? -6.710 -5.920 7.584 1.00 96.25 69 CYS A CA 1
ATOM 542 C C . CYS A 1 69 ? -5.603 -6.960 7.394 1.00 96.25 69 CYS A C 1
ATOM 544 O O . CYS A 1 69 ? -5.856 -8.016 6.820 1.00 96.25 69 CYS A O 1
ATOM 546 N N . ALA A 1 70 ? -4.411 -6.710 7.948 1.00 95.25 70 ALA A N 1
ATOM 547 C CA . ALA A 1 70 ? -3.279 -7.620 7.838 1.00 95.25 70 ALA A CA 1
ATOM 548 C C . ALA A 1 70 ? -3.580 -9.017 8.397 1.00 95.25 70 ALA A C 1
ATOM 550 O O . ALA A 1 70 ? -3.173 -10.016 7.804 1.00 95.25 70 ALA A O 1
ATOM 551 N N . LEU A 1 71 ? -4.328 -9.088 9.503 1.00 95.19 71 LEU A N 1
ATOM 552 C CA . LEU A 1 71 ? -4.788 -10.352 10.077 1.00 95.19 71 LEU A CA 1
ATOM 553 C C . LEU A 1 71 ? -5.808 -11.047 9.166 1.00 95.19 71 LEU A C 1
ATOM 555 O O . LEU A 1 71 ? -5.707 -12.250 8.944 1.00 95.19 71 LEU A O 1
ATOM 559 N N . VAL A 1 72 ? -6.766 -10.293 8.618 1.00 96.12 72 VAL A N 1
ATOM 560 C CA . VAL A 1 72 ? -7.838 -10.830 7.762 1.00 96.12 72 VAL A CA 1
ATOM 561 C C . VAL A 1 72 ? -7.288 -11.424 6.467 1.00 96.12 72 VAL A C 1
ATOM 563 O O . VAL A 1 72 ? -7.705 -12.511 6.076 1.00 96.12 72 VAL A O 1
ATOM 566 N N . ILE A 1 73 ? -6.353 -10.738 5.807 1.00 94.50 73 ILE A N 1
ATOM 567 C CA . ILE A 1 73 ? -5.832 -11.172 4.501 1.00 94.50 73 ILE A CA 1
ATOM 568 C C . ILE A 1 73 ? -4.613 -12.097 4.607 1.00 94.50 73 ILE A C 1
ATOM 570 O O . ILE A 1 73 ? -4.024 -12.450 3.586 1.00 94.50 73 ILE A O 1
ATOM 574 N N . GLY A 1 74 ? -4.205 -12.472 5.827 1.00 95.06 74 GLY A N 1
ATOM 575 C CA . GLY A 1 74 ? -3.004 -13.279 6.054 1.00 95.06 74 GLY A CA 1
ATOM 576 C C . GLY A 1 74 ? -1.760 -12.617 5.460 1.00 95.06 74 GLY A C 1
ATOM 577 O O . GLY A 1 74 ? -1.037 -13.231 4.669 1.00 95.06 74 GLY A O 1
ATOM 578 N N . LEU A 1 75 ? -1.560 -11.334 5.778 1.00 95.81 75 LEU A N 1
ATOM 579 C CA . LEU A 1 75 ? -0.552 -10.496 5.141 1.00 95.81 75 LEU A CA 1
ATOM 580 C C . LEU A 1 75 ? 0.847 -11.106 5.253 1.00 95.81 75 LEU A C 1
ATOM 582 O O . LEU A 1 75 ? 1.318 -11.476 6.325 1.00 95.81 75 LEU A O 1
ATOM 586 N N . ASN A 1 76 ? 1.530 -11.152 4.117 1.00 96.62 76 ASN A N 1
ATOM 587 C CA . ASN A 1 76 ? 2.923 -11.545 4.002 1.00 96.62 76 ASN A CA 1
ATOM 588 C C . ASN A 1 76 ? 3.573 -10.771 2.846 1.00 96.62 76 ASN A C 1
ATOM 590 O O . ASN A 1 76 ? 2.905 -10.019 2.129 1.00 96.62 76 ASN A O 1
ATOM 594 N N . ALA A 1 77 ? 4.880 -10.963 2.661 1.00 97.50 77 ALA A N 1
ATOM 595 C CA . ALA A 1 77 ? 5.634 -10.278 1.618 1.00 97.50 77 ALA A CA 1
ATOM 596 C C . ALA A 1 77 ? 5.054 -10.512 0.212 1.00 97.50 77 ALA A C 1
ATOM 598 O O . ALA A 1 77 ? 4.970 -9.566 -0.562 1.00 97.50 77 ALA A O 1
ATOM 599 N N . ASP A 1 78 ? 4.589 -11.722 -0.113 1.00 97.75 78 ASP A N 1
ATOM 600 C CA . ASP A 1 78 ? 4.013 -12.000 -1.434 1.00 97.75 78 ASP A CA 1
ATOM 601 C C . ASP A 1 78 ? 2.706 -11.248 -1.671 1.00 97.75 78 ASP A C 1
ATOM 603 O O . ASP A 1 78 ? 2.466 -10.765 -2.775 1.00 97.75 78 ASP A O 1
ATOM 607 N N . THR A 1 79 ? 1.863 -11.115 -0.646 1.00 96.88 79 THR A N 1
ATOM 608 C CA . THR A 1 79 ? 0.640 -10.308 -0.740 1.00 96.88 79 THR A CA 1
ATOM 609 C C . THR A 1 79 ? 0.968 -8.838 -1.002 1.00 96.88 79 THR A C 1
ATOM 611 O O . THR A 1 79 ? 0.364 -8.233 -1.884 1.00 96.88 79 THR A O 1
ATOM 614 N N . LEU A 1 80 ? 1.967 -8.283 -0.311 1.00 97.88 80 LEU A N 1
ATOM 615 C CA . LEU A 1 80 ? 2.405 -6.898 -0.507 1.00 97.88 80 LEU A CA 1
ATOM 616 C C . LEU A 1 80 ? 3.051 -6.673 -1.887 1.00 97.88 80 LEU A C 1
ATOM 618 O O . LEU A 1 80 ? 2.773 -5.670 -2.539 1.00 97.88 80 LEU A O 1
ATOM 622 N N . ILE A 1 81 ? 3.878 -7.612 -2.361 1.00 98.31 81 ILE A N 1
ATOM 623 C CA . ILE A 1 81 ? 4.472 -7.563 -3.707 1.00 98.31 81 ILE A CA 1
ATOM 624 C C . ILE A 1 81 ? 3.369 -7.567 -4.766 1.00 98.31 81 ILE A C 1
ATOM 626 O O . ILE A 1 8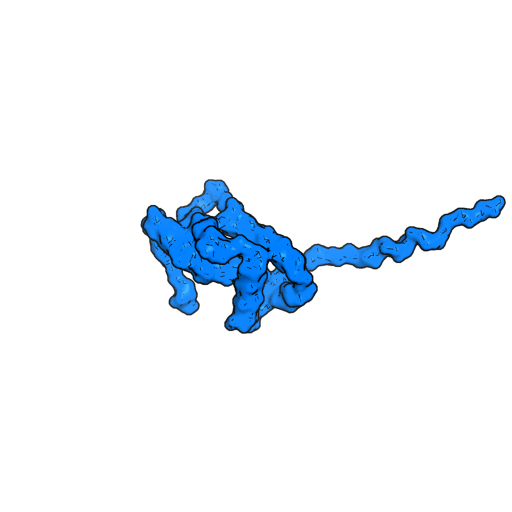1 ? 3.365 -6.706 -5.644 1.00 98.31 81 ILE A O 1
ATOM 630 N N . ARG A 1 82 ? 2.401 -8.488 -4.647 1.00 97.88 82 ARG A N 1
ATOM 631 C CA . ARG A 1 82 ? 1.254 -8.555 -5.560 1.00 97.88 82 ARG A CA 1
ATOM 632 C C . ARG A 1 82 ? 0.447 -7.264 -5.553 1.00 97.88 82 ARG A C 1
ATOM 634 O O . ARG A 1 82 ? 0.063 -6.814 -6.621 1.00 97.88 82 ARG A O 1
ATOM 641 N N . ALA A 1 83 ? 0.229 -6.642 -4.395 1.00 97.44 83 ALA A N 1
ATOM 642 C CA . ALA A 1 83 ? -0.487 -5.369 -4.320 1.00 97.44 83 ALA A CA 1
ATOM 643 C C . ALA A 1 83 ? 0.196 -4.270 -5.158 1.00 97.44 83 ALA A C 1
ATOM 645 O O . ALA A 1 83 ? -0.482 -3.531 -5.870 1.00 97.44 83 ALA A O 1
ATOM 646 N N . VAL A 1 84 ? 1.532 -4.194 -5.127 1.00 97.94 84 VAL A N 1
ATOM 647 C CA . VAL A 1 84 ? 2.305 -3.248 -5.950 1.00 97.94 84 VAL A CA 1
ATOM 648 C C . VAL A 1 84 ? 2.240 -3.611 -7.433 1.00 97.94 84 VAL A C 1
ATOM 650 O O . VAL A 1 84 ? 1.962 -2.743 -8.261 1.00 97.94 84 VAL A O 1
ATOM 653 N N . ASP A 1 85 ? 2.474 -4.882 -7.774 1.00 97.88 85 ASP A N 1
ATOM 654 C CA . ASP A 1 85 ? 2.461 -5.349 -9.164 1.00 97.88 85 ASP A CA 1
ATOM 655 C C . ASP A 1 85 ? 1.085 -5.127 -9.813 1.00 97.88 85 ASP A C 1
ATOM 657 O O . ASP A 1 85 ? 1.009 -4.526 -10.886 1.00 97.88 85 ASP A O 1
ATOM 661 N N . THR A 1 86 ? 0.001 -5.522 -9.139 1.00 97.31 86 THR A N 1
ATOM 662 C CA . THR A 1 86 ? -1.377 -5.307 -9.602 1.00 97.31 86 THR A CA 1
ATOM 663 C C . THR A 1 86 ? -1.682 -3.820 -9.762 1.00 97.31 86 THR A C 1
ATOM 665 O O . THR A 1 86 ? -2.230 -3.417 -10.783 1.00 97.31 86 THR A O 1
ATOM 668 N N . TYR A 1 87 ? -1.270 -2.968 -8.816 1.00 96.88 87 TYR A N 1
ATOM 669 C CA . TYR A 1 87 ? -1.520 -1.530 -8.932 1.00 96.88 87 TYR A CA 1
ATOM 670 C C . TYR A 1 87 ? -0.875 -0.935 -10.189 1.00 96.88 87 TYR A C 1
ATOM 672 O O . TYR A 1 87 ? -1.530 -0.205 -10.927 1.00 96.88 87 TYR A O 1
ATOM 680 N N . TYR A 1 88 ? 0.390 -1.255 -10.473 1.00 97.12 88 TYR A N 1
ATOM 681 C CA . TYR A 1 88 ? 1.064 -0.767 -11.682 1.00 97.12 88 TYR A CA 1
ATOM 682 C C . TYR A 1 88 ? 0.523 -1.371 -12.986 1.00 97.12 88 TYR A C 1
ATOM 684 O O . TYR A 1 88 ? 0.667 -0.761 -14.057 1.00 97.12 88 TYR A O 1
ATOM 692 N N . GLN A 1 89 ? -0.054 -2.573 -12.921 1.00 96.19 89 GLN A N 1
ATOM 693 C CA . GLN A 1 89 ? -0.756 -3.192 -14.046 1.00 96.19 89 GLN A CA 1
ATOM 694 C C . GLN A 1 89 ? -2.057 -2.441 -14.346 1.00 96.19 89 GLN A C 1
ATOM 696 O O . GLN A 1 89 ? -2.270 -2.052 -15.494 1.00 96.19 89 GLN A O 1
ATOM 701 N N . ASP A 1 90 ? -2.853 -2.155 -13.316 1.00 96.56 90 ASP A N 1
ATOM 702 C CA . ASP A 1 90 ? -4.156 -1.495 -13.436 1.00 96.56 90 ASP A CA 1
ATOM 703 C C . ASP A 1 90 ? -4.052 0.020 -13.683 1.00 96.56 90 ASP A C 1
ATOM 705 O O . ASP A 1 90 ? -4.967 0.627 -14.240 1.00 96.56 90 ASP A O 1
ATOM 709 N N . ARG A 1 91 ? -2.951 0.652 -13.255 1.00 94.81 91 ARG A N 1
ATOM 710 C CA . ARG A 1 91 ? -2.712 2.106 -13.319 1.00 94.81 91 ARG A CA 1
ATOM 711 C C . ARG A 1 91 ? -1.448 2.426 -14.103 1.00 94.81 91 ARG A C 1
ATOM 713 O O . ARG A 1 91 ? -0.437 2.871 -13.556 1.00 94.81 91 ARG A O 1
ATOM 720 N N . ALA A 1 92 ? -1.498 2.180 -15.411 1.00 95.12 92 ALA A N 1
ATOM 721 C CA . ALA A 1 92 ? -0.369 2.439 -16.303 1.00 95.12 92 ALA A CA 1
ATOM 722 C C . ALA A 1 92 ? 0.074 3.918 -16.311 1.00 95.12 92 ALA A C 1
ATOM 724 O O . ALA A 1 92 ? 1.259 4.199 -16.485 1.00 95.12 92 ALA A O 1
ATOM 725 N N . ASP A 1 93 ? -0.859 4.842 -16.078 1.00 96.38 93 ASP A N 1
ATOM 726 C CA . ASP A 1 93 ? -0.646 6.286 -15.955 1.00 96.38 93 ASP A CA 1
ATOM 727 C C . ASP A 1 93 ? 0.112 6.691 -14.678 1.00 96.38 93 ASP A C 1
ATOM 729 O O . ASP A 1 93 ? 0.751 7.740 -14.647 1.00 96.38 93 ASP A O 1
ATOM 733 N N . GLU A 1 94 ? 0.113 5.841 -13.649 1.00 96.12 94 GLU A N 1
ATOM 734 C CA . GLU A 1 94 ? 0.794 6.082 -12.371 1.00 96.12 94 GLU A CA 1
ATOM 735 C C . GLU A 1 94 ? 2.139 5.337 -12.255 1.00 96.12 94 GLU A C 1
ATOM 737 O O . GLU A 1 94 ? 2.729 5.269 -11.178 1.00 96.12 94 GLU A O 1
ATOM 742 N N . ARG A 1 95 ? 2.680 4.784 -13.349 1.00 96.62 95 ARG A N 1
ATOM 743 C CA . ARG A 1 95 ? 3.951 4.024 -13.329 1.00 96.62 95 ARG A CA 1
ATOM 744 C C . ARG A 1 95 ? 5.192 4.840 -12.968 1.00 96.62 95 ARG A C 1
ATOM 746 O O . ARG A 1 95 ? 6.229 4.251 -12.677 1.00 96.62 95 ARG A O 1
ATOM 753 N N . ASN A 1 96 ? 5.090 6.165 -12.981 1.00 96.69 96 ASN A N 1
ATOM 754 C CA . ASN A 1 96 ? 6.132 7.080 -12.518 1.00 96.69 96 ASN A CA 1
ATOM 755 C C . ASN A 1 96 ? 6.131 7.291 -10.994 1.00 96.69 96 ASN A C 1
ATOM 757 O O . ASN A 1 96 ? 7.008 7.981 -10.484 1.00 96.69 96 ASN A O 1
ATOM 761 N N . GLN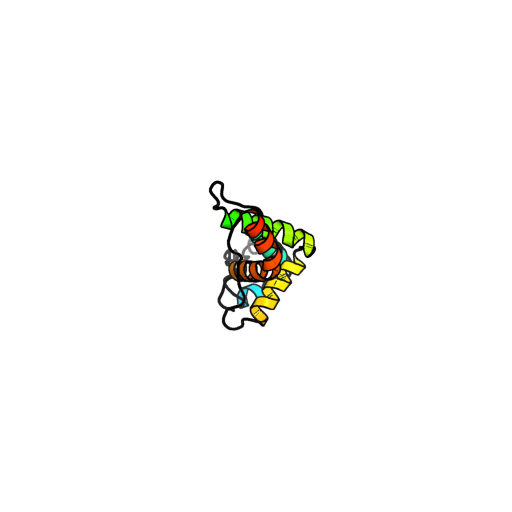 A 1 97 ? 5.137 6.765 -10.274 1.00 96.88 97 GLN A N 1
ATOM 762 C CA . GLN A 1 97 ? 5.065 6.888 -8.824 1.00 96.88 97 GLN A CA 1
ATOM 763 C C . GLN A 1 97 ? 6.066 5.944 -8.150 1.00 96.88 97 GLN A C 1
ATOM 765 O O . GLN A 1 97 ? 6.229 4.823 -8.623 1.00 96.88 97 GLN A O 1
ATOM 770 N N . PRO A 1 98 ? 6.659 6.325 -7.007 1.00 96.38 98 PRO A N 1
ATOM 771 C CA . PRO A 1 98 ? 7.491 5.416 -6.226 1.00 96.38 98 PRO A CA 1
ATOM 772 C C . PRO A 1 98 ? 6.703 4.229 -5.652 1.00 96.38 98 PRO A C 1
ATOM 774 O O . PRO A 1 98 ? 5.571 4.417 -5.182 1.00 96.38 98 PRO A O 1
ATOM 777 N N . PRO A 1 99 ? 7.298 3.020 -5.557 1.00 95.94 99 PRO A N 1
ATOM 778 C CA . PRO A 1 99 ? 6.601 1.843 -5.043 1.00 95.94 99 PRO A CA 1
ATOM 779 C C . PRO A 1 99 ? 6.061 1.983 -3.619 1.00 95.94 99 PRO A C 1
ATOM 781 O O . PRO A 1 99 ? 5.048 1.368 -3.310 1.00 95.94 99 PRO A O 1
ATOM 784 N N . PHE A 1 100 ? 6.665 2.802 -2.749 1.00 94.94 100 PHE A N 1
ATOM 785 C CA . PHE A 1 100 ? 6.114 3.020 -1.406 1.00 94.94 100 PHE A CA 1
ATOM 786 C C . PHE A 1 100 ? 4.771 3.773 -1.431 1.00 94.94 100 PHE A C 1
ATOM 788 O O . PHE A 1 100 ? 3.872 3.452 -0.649 1.00 94.94 100 PHE A O 1
ATOM 795 N N . ILE A 1 101 ? 4.604 4.739 -2.347 1.00 95.38 101 ILE A N 1
ATOM 796 C CA . ILE A 1 101 ? 3.330 5.448 -2.552 1.00 95.38 101 ILE A CA 1
ATOM 797 C C . ILE A 1 101 ? 2.311 4.478 -3.132 1.00 95.38 101 ILE A C 1
ATOM 799 O O . ILE A 1 101 ? 1.176 4.415 -2.661 1.00 95.38 101 ILE A O 1
ATOM 803 N N . VAL A 1 102 ? 2.730 3.704 -4.131 1.00 97.12 102 VAL A N 1
ATOM 804 C CA . VAL A 1 102 ? 1.888 2.709 -4.796 1.00 97.12 102 VAL A CA 1
ATOM 805 C C . VAL A 1 102 ? 1.400 1.651 -3.813 1.00 97.12 102 VAL A C 1
ATOM 807 O O . VAL A 1 102 ? 0.197 1.421 -3.732 1.00 97.12 102 VAL A O 1
ATOM 810 N N . LEU A 1 103 ? 2.293 1.086 -2.996 1.00 96.88 103 LEU A N 1
ATOM 811 C CA . LEU A 1 103 ? 1.932 0.135 -1.949 1.00 96.88 103 LEU A CA 1
ATOM 812 C C . LEU A 1 103 ? 0.942 0.752 -0.960 1.00 96.88 103 LEU A C 1
ATOM 814 O O . LEU A 1 103 ? -0.085 0.151 -0.669 1.00 96.88 103 LEU A O 1
ATOM 818 N N . THR A 1 104 ? 1.215 1.968 -0.480 1.00 94.69 104 THR A N 1
ATOM 819 C CA . THR A 1 104 ? 0.316 2.664 0.449 1.00 94.69 104 THR A CA 1
ATOM 820 C C . THR A 1 104 ? -1.078 2.832 -0.158 1.00 94.69 104 THR A C 1
ATOM 822 O O . THR A 1 104 ? -2.069 2.472 0.472 1.00 94.69 104 THR A O 1
ATOM 825 N N . LYS A 1 105 ? -1.185 3.308 -1.406 1.00 94.94 105 LYS A N 1
ATOM 826 C CA . LYS A 1 105 ? -2.477 3.465 -2.093 1.00 94.94 105 LYS A CA 1
ATOM 827 C C . LYS A 1 105 ? -3.186 2.124 -2.305 1.00 94.94 105 LYS A C 1
ATOM 829 O O . LYS A 1 105 ? -4.392 2.041 -2.073 1.00 94.94 105 LYS A O 1
ATOM 834 N N . ALA A 1 106 ? -2.454 1.094 -2.733 1.00 95.94 106 ALA A N 1
ATOM 835 C CA . ALA A 1 106 ? -2.991 -0.246 -2.946 1.00 95.94 106 ALA A CA 1
ATOM 836 C C . ALA A 1 106 ? -3.569 -0.815 -1.644 1.00 95.94 106 ALA A C 1
ATOM 838 O O . ALA A 1 106 ? -4.723 -1.236 -1.612 1.00 95.94 106 ALA A O 1
ATOM 839 N N . MET A 1 107 ? -2.818 -0.720 -0.546 1.00 95.62 107 MET A N 1
ATOM 840 C CA . MET A 1 107 ? -3.255 -1.224 0.752 1.00 95.62 107 MET A CA 1
ATOM 841 C C . MET A 1 107 ? -4.380 -0.396 1.375 1.00 95.62 107 MET A C 1
ATOM 843 O O . MET A 1 107 ? -5.248 -0.962 2.028 1.00 95.62 107 MET A O 1
ATOM 847 N N . ILE A 1 108 ? -4.435 0.922 1.154 1.00 95.31 108 ILE A N 1
ATOM 848 C CA . ILE A 1 108 ? -5.583 1.742 1.579 1.00 95.31 108 ILE A CA 1
ATOM 849 C C . ILE A 1 108 ? -6.875 1.270 0.896 1.00 95.31 108 ILE A C 1
ATOM 851 O O . ILE A 1 108 ? -7.919 1.233 1.545 1.00 95.31 108 ILE A O 1
ATOM 855 N N . ARG A 1 109 ? -6.813 0.889 -0.387 1.00 94.69 109 ARG A N 1
ATOM 856 C CA . ARG A 1 109 ? -7.967 0.333 -1.112 1.00 94.69 109 ARG A CA 1
ATOM 857 C C . ARG A 1 109 ? -8.335 -1.060 -0.614 1.00 94.69 109 ARG A C 1
ATOM 859 O O . ARG A 1 109 ? -9.500 -1.291 -0.310 1.00 94.69 109 ARG A O 1
ATOM 866 N N . GLU A 1 110 ? -7.354 -1.948 -0.488 1.00 94.81 110 GLU A N 1
ATOM 867 C CA . GLU A 1 110 ? -7.557 -3.320 -0.002 1.00 94.81 110 GLU A CA 1
ATOM 868 C C . GLU A 1 110 ? -8.165 -3.334 1.411 1.00 94.81 110 GLU A C 1
ATOM 870 O O . GLU A 1 110 ? -9.119 -4.054 1.694 1.00 94.81 110 GLU A O 1
ATOM 875 N N . CYS A 1 111 ? -7.655 -2.471 2.291 1.00 95.69 111 CYS A N 1
ATOM 876 C CA . CYS A 1 111 ? -8.041 -2.404 3.695 1.00 95.69 111 CYS A CA 1
ATOM 877 C C . CYS A 1 111 ? -9.180 -1.417 3.985 1.00 95.69 111 CYS A C 1
ATOM 879 O O . CYS A 1 111 ? -9.494 -1.178 5.156 1.00 95.69 111 CYS A O 1
ATOM 881 N N . GLU A 1 112 ? -9.811 -0.827 2.961 1.00 96.75 112 GLU A N 1
ATOM 882 C CA . GLU A 1 112 ? -10.897 0.149 3.126 1.00 96.75 112 GLU A CA 1
ATOM 883 C C . GLU A 1 112 ? -11.994 -0.334 4.098 1.00 96.75 112 GLU A C 1
ATOM 885 O O . GLU A 1 112 ? -12.398 0.458 4.959 1.00 96.75 112 GLU A O 1
ATOM 890 N N . PRO A 1 113 ? -12.465 -1.602 4.059 1.00 96.81 113 PRO A N 1
ATOM 891 C CA . PRO A 1 113 ? -13.491 -2.076 4.987 1.00 96.81 113 PRO A CA 1
ATOM 892 C C . PRO A 1 113 ? -13.069 -1.987 6.460 1.00 96.81 113 PRO A C 1
ATOM 894 O O . PRO A 1 113 ? -13.844 -1.502 7.292 1.00 96.81 113 PRO A O 1
ATOM 897 N N . GLN A 1 114 ? -11.844 -2.409 6.783 1.00 97.69 114 GLN A N 1
ATOM 898 C CA . GLN A 1 114 ? -11.307 -2.417 8.146 1.00 97.69 114 GLN A CA 1
ATOM 899 C C . GLN A 1 114 ? -10.952 -1.005 8.615 1.00 97.69 114 GLN A C 1
ATOM 901 O O . GLN A 1 114 ? -11.266 -0.644 9.748 1.00 97.69 114 GLN A O 1
ATOM 906 N N . ILE A 1 115 ? -10.399 -0.163 7.737 1.00 97.12 115 ILE A N 1
ATOM 907 C CA . ILE A 1 115 ? -10.177 1.257 8.046 1.00 97.12 115 ILE A CA 1
ATOM 908 C C . ILE A 1 115 ? -11.513 1.942 8.350 1.00 97.12 115 ILE A C 1
ATOM 910 O O . ILE A 1 115 ? -11.640 2.681 9.326 1.00 97.12 115 ILE A O 1
ATOM 914 N N . ASN A 1 116 ? -12.553 1.664 7.564 1.00 97.88 116 ASN A N 1
ATOM 915 C CA . ASN A 1 116 ? -13.884 2.208 7.811 1.00 97.88 116 ASN A CA 1
ATOM 916 C C . ASN A 1 116 ? -14.522 1.670 9.091 1.00 97.88 116 ASN A C 1
ATOM 918 O O . ASN A 1 116 ? -15.271 2.398 9.742 1.00 97.88 116 ASN A O 1
ATOM 922 N N . GLN A 1 117 ? -14.223 0.434 9.485 1.00 97.88 117 GLN A N 1
ATOM 923 C CA . GLN A 1 117 ? -14.624 -0.092 10.785 1.00 97.88 117 GLN A CA 1
ATOM 924 C C . GLN A 1 117 ? -13.962 0.681 11.934 1.00 97.88 117 GLN A C 1
ATOM 926 O O . GLN A 1 117 ? -14.685 1.184 12.798 1.00 97.88 117 GLN A O 1
ATOM 931 N N . ALA A 1 118 ? -12.641 0.865 11.895 1.00 97.06 118 ALA A N 1
ATOM 932 C CA . ALA A 1 118 ? -11.896 1.618 12.907 1.00 97.06 118 ALA A CA 1
ATOM 933 C C . ALA A 1 118 ? -12.333 3.094 12.990 1.00 97.06 118 ALA A C 1
ATOM 935 O O . ALA A 1 118 ? -12.460 3.660 14.079 1.00 97.06 118 ALA A O 1
ATOM 936 N N . ARG A 1 119 ? -12.639 3.718 11.841 1.00 97.75 119 ARG A N 1
ATOM 937 C CA . ARG A 1 119 ? -13.187 5.085 11.768 1.00 97.75 119 ARG A CA 1
ATOM 938 C C . ARG A 1 119 ? -14.563 5.175 12.426 1.00 97.75 119 ARG A C 1
ATOM 940 O O . ARG A 1 119 ? -14.786 6.071 13.237 1.00 97.75 119 ARG A O 1
ATOM 947 N N . ARG A 1 120 ? -15.473 4.234 12.140 1.00 98.00 120 ARG A N 1
ATOM 948 C CA . ARG A 1 120 ? -16.819 4.210 12.746 1.00 98.00 120 ARG A CA 1
ATOM 949 C C . ARG A 1 120 ? -16.777 4.055 14.263 1.00 98.00 120 ARG A C 1
ATOM 951 O O . ARG A 1 120 ? -17.532 4.737 14.945 1.00 98.00 120 ARG A O 1
ATOM 958 N N . GLN A 1 121 ? -15.882 3.218 14.790 1.00 97.25 121 GLN A N 1
ATOM 959 C CA . GLN A 1 121 ? -15.705 3.041 16.240 1.00 97.25 121 GLN A CA 1
ATOM 960 C C . GLN A 1 121 ? -15.293 4.338 16.956 1.00 97.25 121 GLN A C 1
ATOM 962 O O . GLN A 1 121 ? -15.565 4.495 18.141 1.00 97.25 121 GLN A O 1
ATOM 967 N N . ARG A 1 122 ? -14.697 5.289 16.226 1.00 96.12 122 ARG A N 1
ATOM 968 C CA . ARG A 1 122 ? -14.294 6.618 16.716 1.00 96.12 122 ARG A CA 1
ATOM 969 C C . ARG A 1 122 ? -15.270 7.742 16.346 1.00 96.12 122 ARG A C 1
ATOM 971 O O . ARG A 1 122 ? -14.957 8.909 16.548 1.00 96.12 122 ARG A O 1
ATOM 978 N N . GLY A 1 123 ? -16.424 7.428 15.753 1.00 97.62 123 GLY A N 1
ATOM 979 C CA . GLY A 1 123 ? -17.377 8.442 15.282 1.00 97.62 123 GLY A CA 1
ATOM 980 C C . GLY A 1 123 ? -16.892 9.253 14.071 1.00 97.62 123 GLY A C 1
ATOM 981 O O . GLY A 1 123 ? -17.404 10.340 13.805 1.00 97.62 123 GLY A O 1
ATOM 982 N N . LEU A 1 124 ? -15.906 8.747 13.324 1.00 97.38 124 LEU A N 1
ATOM 983 C CA . LEU A 1 124 ? -15.340 9.418 12.155 1.00 97.38 124 LEU A CA 1
ATOM 984 C C . LEU A 1 124 ? -16.097 9.067 10.869 1.00 97.38 124 LEU A C 1
ATOM 986 O O . LEU A 1 124 ? -16.625 7.965 10.702 1.00 97.38 124 LEU A O 1
ATOM 990 N N . LYS A 1 125 ? -16.083 9.993 9.902 1.00 96.88 125 LYS A N 1
ATOM 991 C CA . LYS A 1 125 ? -16.639 9.751 8.561 1.00 96.88 125 LYS A CA 1
ATOM 992 C C . LYS A 1 125 ? -15.840 8.663 7.835 1.00 96.88 125 LYS A C 1
ATOM 994 O O . LYS A 1 125 ? -14.609 8.709 7.905 1.00 96.88 125 LYS A O 1
ATOM 999 N N . PRO A 1 126 ? -16.482 7.743 7.096 1.00 95.44 126 PRO A N 1
ATOM 1000 C CA . PRO A 1 126 ? -15.778 6.708 6.345 1.00 95.44 126 PRO A CA 1
ATOM 1001 C C . PRO A 1 126 ? -14.929 7.298 5.207 1.00 95.44 126 PRO A C 1
ATOM 1003 O O . PRO A 1 126 ? -15.250 8.351 4.653 1.00 95.44 126 PRO A O 1
ATOM 1006 N N . LEU A 1 127 ? -13.849 6.602 4.861 1.00 92.25 127 LEU A N 1
ATOM 1007 C CA . LEU A 1 127 ? -13.214 6.682 3.552 1.00 92.25 127 LEU A CA 1
ATOM 1008 C C . LEU A 1 127 ? -14.206 6.235 2.477 1.00 92.25 127 LEU A C 1
ATOM 1010 O O . LEU A 1 127 ? -15.004 5.320 2.691 1.00 92.25 127 LEU A O 1
ATOM 1014 N N . ASN A 1 128 ? -14.143 6.902 1.331 1.00 87.44 128 ASN A N 1
ATOM 1015 C CA . ASN A 1 128 ? -14.878 6.517 0.139 1.00 87.44 128 ASN A CA 1
ATOM 1016 C C . ASN A 1 128 ? -13.934 6.662 -1.053 1.00 87.44 128 ASN A C 1
ATOM 1018 O O . ASN A 1 128 ? -13.815 7.741 -1.636 1.00 87.44 128 ASN A O 1
ATOM 1022 N N . LEU A 1 129 ? -13.194 5.590 -1.334 1.00 81.31 129 LEU A N 1
ATOM 1023 C CA . LEU A 1 129 ? -12.172 5.561 -2.387 1.00 81.31 129 LEU A CA 1
ATOM 1024 C C . LEU A 1 129 ? -12.763 5.266 -3.768 1.00 81.31 129 LEU A C 1
ATOM 1026 O O . LEU A 1 129 ? -12.056 5.348 -4.770 1.00 81.31 129 LEU A O 1
ATOM 1030 N N . ARG A 1 130 ? -14.061 4.941 -3.830 1.00 61.97 130 ARG A N 1
ATOM 1031 C CA . ARG A 1 130 ? -14.829 4.806 -5.069 1.00 61.97 130 ARG A CA 1
ATOM 1032 C C . ARG A 1 130 ? -15.183 6.194 -5.611 1.00 61.97 130 ARG A C 1
ATOM 1034 O O . ARG A 1 130 ? -16.327 6.640 -5.518 1.00 61.97 130 ARG A O 1
ATOM 1041 N N . ARG A 1 131 ? -14.180 6.880 -6.151 1.00 47.56 131 ARG A N 1
ATOM 1042 C CA . ARG A 1 131 ? -14.320 7.974 -7.117 1.00 47.56 131 ARG A CA 1
ATOM 1043 C C . ARG A 1 131 ? -13.275 7.818 -8.205 1.00 47.56 131 ARG A C 1
ATOM 1045 O O . ARG A 1 131 ? -12.119 7.491 -7.856 1.00 47.56 131 ARG A O 1
#

Secondary structure (DSSP, 8-state):
------SSSSS------------SHHHHHHS-HHHHHHHHHHHHIIIII---TT--HHHHHHHHHHHHHHHHTT--HHHHHHHHHHHHHH-GGGTTS-HHHHHHHHHHHHTHHHHHHHHHHTTPPPP----

Foldseek 3Di:
DDDDDDPDPPPPPPPPPPPDQQQFLVSVVPDDLVRQLVVQVVLLCCQQPDADPPHDLLSVLSNQLLVVLCVVVVDGSVVLSVLLVVQCVVCVVCRRGGSSVSSVVSSCVSSQVSSQVSCVVVVHDGDDPPD

Sequence (131 aa):
MRNFLACALLMLSTPAGAYVFIENYADWQQMSREMKAFYVVGVWDRGANLSPVDAGPYDEALHEGFKMCALVIGLNADTLIRAVDTYYQDRADERNQPPFIVLTKAMIRECEPQINQARRQRGLKPLNLRR

pLDDT: mean 87.31, std 15.71, range [42.25, 98.31]

Mean predicted aligned error: 8.17 Å